Protein AF-A0A9P9KQV3-F1 (afdb_monomer_lite)

Sequence (177 aa):
MLQNPRLSSHSMTSQKSSSPGSDIYSSHPCVCFPPYNSTAELEPITEDYVQSDEADMGMTYDELSRFGRLRKESKLGPYGMFLRLLDEWGGEGKMSPRDVATKVKRFHGFHYINRHKQAVATPAVHVENYSPDDHRFDLRPLVYPSPWQSWSFQKIDKRVEALEKALEKKKAASASK

Radius of gyration: 30.82 Å; chains: 1; bounding box: 102×39×66 Å

Structure (mmCIF, N/CA/C/O backbone):
data_AF-A0A9P9KQV3-F1
#
_entry.id   AF-A0A9P9KQV3-F1
#
loop_
_atom_site.group_PDB
_atom_site.id
_atom_site.type_symbol
_atom_site.label_atom_id
_atom_site.label_alt_id
_atom_site.label_comp_id
_atom_site.label_asym_id
_atom_site.label_entity_id
_atom_site.label_seq_id
_atom_site.pdbx_PDB_ins_code
_atom_site.Cartn_x
_atom_site.Cartn_y
_atom_site.Cartn_z
_atom_site.occupancy
_atom_site.B_iso_or_equiv
_atom_site.auth_seq_id
_atom_site.auth_comp_id
_atom_site.auth_asym_id
_atom_site.auth_atom_id
_atom_site.pdbx_PDB_model_num
ATOM 1 N N . MET A 1 1 ? 86.270 -17.555 47.795 1.00 35.84 1 MET A N 1
ATOM 2 C CA . MET A 1 1 ? 87.012 -17.103 46.596 1.00 35.84 1 MET A CA 1
ATOM 3 C C . MET A 1 1 ? 86.033 -17.072 45.436 1.00 35.84 1 MET A C 1
ATOM 5 O O . MET A 1 1 ? 85.275 -18.018 45.348 1.00 35.84 1 MET A O 1
ATOM 9 N N . LEU A 1 2 ? 85.941 -16.124 44.519 1.00 36.53 2 LEU A N 1
ATOM 10 C CA . LEU A 1 2 ? 86.478 -14.784 44.289 1.00 36.53 2 LEU A CA 1
ATOM 11 C C . LEU A 1 2 ? 85.693 -14.308 43.039 1.00 36.53 2 LEU A C 1
ATOM 13 O O . LEU A 1 2 ? 85.539 -15.090 42.111 1.00 36.53 2 LEU A O 1
ATOM 17 N N . GLN A 1 3 ? 85.230 -13.054 43.050 1.00 36.06 3 GLN A N 1
ATOM 18 C CA . GLN A 1 3 ? 85.032 -12.154 41.893 1.00 36.06 3 GLN A CA 1
ATOM 19 C C . GLN A 1 3 ? 84.052 -12.514 40.746 1.00 36.06 3 GLN A C 1
ATOM 21 O O . GLN A 1 3 ? 84.271 -13.423 39.958 1.00 36.06 3 GLN A O 1
ATOM 26 N N . ASN A 1 4 ? 83.065 -11.629 40.543 1.00 42.97 4 ASN A N 1
ATOM 27 C CA . ASN A 1 4 ? 82.553 -11.282 39.205 1.00 42.97 4 ASN A CA 1
ATOM 28 C C . ASN A 1 4 ? 83.554 -10.347 38.497 1.00 42.97 4 ASN A C 1
ATOM 30 O O . ASN A 1 4 ? 84.170 -9.520 39.180 1.00 42.97 4 ASN A O 1
ATOM 34 N N . PRO A 1 5 ? 83.654 -10.377 37.151 1.00 50.47 5 PRO A N 1
ATOM 35 C CA . PRO A 1 5 ? 83.308 -9.163 36.394 1.00 50.47 5 PRO A CA 1
ATOM 36 C C . PRO A 1 5 ? 82.692 -9.376 34.984 1.00 50.47 5 PRO A C 1
ATOM 38 O O . PRO A 1 5 ? 82.671 -10.463 34.421 1.00 50.47 5 PRO A O 1
ATOM 41 N N . ARG A 1 6 ? 82.172 -8.255 34.461 1.00 41.81 6 ARG A N 1
ATOM 42 C CA . ARG A 1 6 ? 81.445 -7.978 33.200 1.00 41.81 6 ARG A CA 1
ATOM 43 C C . ARG A 1 6 ? 82.179 -8.347 31.897 1.00 41.81 6 ARG A C 1
ATOM 45 O O . ARG A 1 6 ? 83.401 -8.285 31.877 1.00 41.81 6 ARG A O 1
ATOM 52 N N . LEU A 1 7 ? 81.410 -8.494 30.799 1.00 37.25 7 LEU A N 1
ATOM 53 C CA . LEU A 1 7 ? 81.476 -7.758 29.498 1.00 37.25 7 LEU A CA 1
ATOM 54 C C . LEU A 1 7 ? 80.604 -8.506 28.453 1.00 37.25 7 LEU A C 1
ATOM 56 O O . LEU A 1 7 ? 80.758 -9.701 28.271 1.00 37.25 7 LEU A O 1
ATOM 60 N N . SER A 1 8 ? 79.513 -7.917 27.947 1.00 34.97 8 SER A N 1
ATOM 61 C CA . SER A 1 8 ? 79.412 -7.074 26.736 1.00 34.97 8 SER A CA 1
ATOM 62 C C . SER A 1 8 ? 79.189 -7.854 25.429 1.00 34.97 8 SER A C 1
ATOM 64 O O . SER A 1 8 ? 80.035 -8.637 25.013 1.00 34.97 8 SER A O 1
ATOM 66 N N . SER A 1 9 ? 78.100 -7.477 24.744 1.00 33.84 9 SER A N 1
ATOM 67 C CA . SER A 1 9 ? 77.990 -7.260 23.291 1.00 33.84 9 SER A CA 1
ATOM 68 C C . SER A 1 9 ? 77.011 -8.141 22.491 1.00 33.84 9 SER A C 1
ATOM 70 O O . SER A 1 9 ? 77.067 -9.363 22.483 1.00 33.84 9 SER A O 1
ATOM 72 N N . HIS A 1 10 ? 76.161 -7.403 21.764 1.00 35.81 10 HIS A N 1
ATOM 73 C CA . HIS A 1 10 ? 75.481 -7.712 20.501 1.00 35.81 10 HIS A CA 1
ATOM 74 C C . HIS A 1 10 ? 74.014 -8.155 20.556 1.00 35.81 10 HIS A C 1
ATOM 76 O O . HIS A 1 10 ? 73.645 -9.322 20.609 1.00 35.81 10 HIS A O 1
ATOM 82 N N . SER A 1 11 ? 73.169 -7.128 20.424 1.00 39.66 11 SER A N 1
ATOM 83 C CA . SER A 1 11 ? 71.856 -7.192 19.800 1.00 39.66 11 SER A CA 1
ATOM 84 C C . SER A 1 11 ? 71.940 -7.863 18.427 1.00 39.66 11 SER A C 1
ATOM 86 O O . SER A 1 11 ? 72.634 -7.365 17.540 1.00 39.66 11 SER A O 1
ATOM 88 N N . MET A 1 12 ? 71.161 -8.919 18.219 1.00 31.42 12 MET A N 1
ATOM 89 C CA . MET A 1 12 ? 70.722 -9.307 16.883 1.00 31.42 12 MET A CA 1
ATOM 90 C C . MET A 1 12 ? 69.205 -9.196 16.840 1.00 31.42 12 MET A C 1
ATOM 92 O O . MET A 1 12 ? 68.460 -10.054 17.306 1.00 31.42 12 MET A O 1
ATOM 96 N N . THR A 1 13 ? 68.769 -8.061 16.309 1.00 35.69 13 THR A N 1
ATOM 97 C CA . THR A 1 13 ? 67.459 -7.870 15.706 1.00 35.69 13 THR A CA 1
ATOM 98 C C . THR A 1 13 ? 67.229 -8.986 14.689 1.00 35.69 13 THR A C 1
ATOM 100 O O . THR A 1 13 ? 67.925 -9.083 13.680 1.00 35.69 13 THR A O 1
ATOM 103 N N . SER A 1 14 ? 66.261 -9.860 14.967 1.00 33.50 14 SER A N 1
ATOM 104 C CA . SER A 1 14 ? 65.789 -10.847 14.000 1.00 33.50 14 SER A CA 1
ATOM 105 C C . SER A 1 14 ? 65.135 -10.097 12.841 1.00 33.50 14 SER A C 1
ATOM 107 O O . SER A 1 14 ? 64.049 -9.529 12.972 1.00 33.50 14 SER A O 1
ATOM 109 N N . GLN A 1 15 ? 65.851 -10.033 11.721 1.00 33.12 15 GLN A N 1
ATOM 110 C CA . GLN A 1 15 ? 65.332 -9.568 10.446 1.00 33.12 15 GLN A CA 1
ATOM 111 C C . GLN A 1 15 ? 64.190 -10.503 10.027 1.00 33.12 15 GLN A C 1
ATOM 113 O O . GLN A 1 15 ? 64.427 -11.650 9.651 1.00 33.12 15 GLN A O 1
ATOM 118 N N . LYS A 1 16 ? 62.941 -10.022 10.082 1.00 36.31 16 LYS A N 1
ATOM 119 C CA . LYS A 1 16 ? 61.849 -10.634 9.319 1.00 36.31 16 LYS A CA 1
ATOM 120 C C . LYS A 1 16 ? 62.160 -10.409 7.844 1.00 36.31 16 LYS A C 1
ATOM 122 O O . LYS A 1 16 ? 62.069 -9.287 7.353 1.00 36.31 16 LYS A O 1
ATOM 127 N N . SER A 1 17 ? 62.563 -11.476 7.169 1.00 32.16 17 SER A N 1
ATOM 128 C CA . SER A 1 17 ? 62.701 -11.533 5.723 1.00 32.16 17 SER A CA 1
ATOM 129 C C . SER A 1 17 ? 61.356 -11.205 5.074 1.00 32.16 17 SER A C 1
ATOM 131 O O . SER A 1 17 ? 60.371 -11.934 5.193 1.00 32.16 17 SER A O 1
ATOM 133 N N . SER A 1 18 ? 61.318 -10.072 4.384 1.00 41.03 18 SER A N 1
ATOM 134 C CA . SER A 1 18 ? 60.284 -9.731 3.419 1.00 41.03 18 SER A CA 1
ATOM 135 C C . SER A 1 18 ? 60.319 -10.750 2.281 1.00 41.03 18 SER A C 1
ATOM 137 O O . SER A 1 18 ? 61.259 -10.758 1.487 1.00 41.03 18 SER A O 1
ATOM 139 N N . SER A 1 19 ? 59.304 -11.606 2.206 1.00 36.22 19 SER A N 1
ATOM 140 C CA . SER A 1 19 ? 59.011 -12.378 0.997 1.00 36.22 19 SER A CA 1
ATOM 141 C C . SER A 1 19 ? 58.014 -11.569 0.158 1.00 36.22 19 SER A C 1
ATOM 143 O O . SER A 1 19 ? 56.924 -11.287 0.658 1.00 36.22 19 SER A O 1
ATOM 145 N N . PRO A 1 20 ? 58.357 -11.146 -1.072 1.00 47.78 20 PRO A N 1
ATOM 146 C CA . PRO A 1 20 ? 57.452 -10.412 -1.941 1.00 47.78 20 PRO A CA 1
ATOM 147 C C . PRO A 1 20 ? 56.617 -11.429 -2.719 1.00 47.78 20 PRO A C 1
ATOM 149 O O . PRO A 1 20 ? 57.121 -12.089 -3.625 1.00 47.78 20 PRO A O 1
ATOM 152 N N . GLY A 1 21 ? 55.351 -11.606 -2.358 1.00 44.47 21 GLY A N 1
ATOM 153 C CA . GLY A 1 21 ? 54.507 -12.528 -3.111 1.00 44.47 21 GLY A CA 1
ATOM 154 C C . GLY A 1 21 ? 53.189 -12.858 -2.444 1.00 44.47 21 GLY A C 1
ATOM 155 O O . GLY A 1 21 ? 53.068 -13.932 -1.871 1.00 44.47 21 GLY A O 1
ATOM 156 N N . SER A 1 22 ? 52.211 -11.957 -2.576 1.00 39.16 22 SER A N 1
ATOM 157 C CA . SER A 1 22 ? 50.778 -12.312 -2.644 1.00 39.16 22 SER A CA 1
ATOM 158 C C . SER A 1 22 ? 49.835 -11.123 -2.895 1.00 39.16 22 SER A C 1
ATOM 160 O O . SER A 1 22 ? 48.624 -11.321 -2.909 1.00 39.16 22 SER A O 1
ATOM 162 N N . ASP A 1 23 ? 50.322 -9.906 -3.148 1.00 39.25 23 ASP A N 1
ATOM 163 C CA . ASP A 1 23 ? 49.447 -8.740 -3.364 1.00 39.25 23 ASP A CA 1
ATOM 164 C C . ASP A 1 23 ? 49.000 -8.594 -4.828 1.00 39.25 23 ASP A C 1
ATOM 166 O O . ASP A 1 23 ? 49.234 -7.575 -5.470 1.00 39.25 23 ASP A O 1
ATOM 170 N N . ILE A 1 24 ? 48.362 -9.629 -5.383 1.00 43.34 24 ILE A N 1
ATOM 171 C CA . ILE A 1 24 ? 47.702 -9.550 -6.706 1.00 43.34 24 ILE A CA 1
ATOM 172 C C . ILE A 1 24 ? 46.182 -9.810 -6.606 1.00 43.34 24 ILE A C 1
ATOM 174 O O . ILE A 1 24 ? 45.446 -9.501 -7.536 1.00 43.34 24 ILE A O 1
ATOM 178 N N . TYR A 1 25 ? 45.666 -10.258 -5.452 1.00 44.22 25 TYR A N 1
ATOM 179 C CA . TYR A 1 25 ? 44.230 -10.540 -5.244 1.00 44.22 25 TYR A CA 1
ATOM 180 C C . TYR A 1 25 ? 43.554 -9.693 -4.144 1.00 44.22 25 TYR A C 1
ATOM 182 O O . TYR A 1 25 ? 42.528 -10.089 -3.594 1.00 44.22 25 TYR A O 1
ATOM 190 N N . SER A 1 26 ? 44.094 -8.514 -3.813 1.00 47.97 26 SER A N 1
ATOM 191 C CA . SER A 1 26 ? 43.480 -7.595 -2.828 1.00 47.97 26 SER A CA 1
ATOM 192 C C . SER A 1 26 ? 42.622 -6.484 -3.459 1.00 47.97 26 SER A C 1
ATOM 194 O O . SER A 1 26 ? 41.943 -5.734 -2.764 1.00 47.97 26 SER A O 1
ATOM 196 N N . SER A 1 27 ? 42.556 -6.386 -4.787 1.00 49.22 27 SER A N 1
ATOM 197 C CA . SER A 1 27 ? 41.648 -5.461 -5.473 1.00 49.22 27 SER A CA 1
ATOM 198 C C . SER A 1 27 ? 40.254 -6.076 -5.621 1.00 49.22 27 SER A C 1
ATOM 200 O O . SER A 1 27 ? 39.781 -6.317 -6.727 1.00 49.22 27 SER A O 1
ATOM 202 N N . HIS A 1 28 ? 39.573 -6.340 -4.504 1.00 50.38 28 HIS A N 1
ATOM 203 C CA . HIS A 1 28 ? 38.121 -6.501 -4.548 1.00 50.38 28 HIS A CA 1
ATOM 204 C C . HIS A 1 28 ? 37.523 -5.092 -4.688 1.00 50.38 28 HIS A C 1
ATOM 206 O O . HIS A 1 28 ? 37.530 -4.341 -3.713 1.00 50.38 28 HIS A O 1
ATOM 212 N N . PRO A 1 29 ? 36.994 -4.694 -5.862 1.00 54.47 29 PRO A N 1
ATOM 213 C CA . PRO A 1 29 ? 36.450 -3.345 -6.071 1.00 54.47 29 PRO A CA 1
ATOM 214 C C . PRO A 1 29 ? 35.254 -3.027 -5.155 1.00 54.47 29 PRO A C 1
ATOM 216 O O . PRO A 1 29 ? 34.836 -1.880 -5.049 1.00 54.47 29 PRO A O 1
ATOM 219 N N . CYS A 1 30 ? 34.722 -4.036 -4.459 1.00 52.31 30 CYS A N 1
ATOM 220 C CA . CYS A 1 30 ? 33.602 -3.925 -3.530 1.00 52.31 30 CYS A CA 1
ATOM 221 C C . CYS A 1 30 ? 33.929 -3.120 -2.253 1.00 52.31 30 CYS A C 1
ATOM 223 O O . CYS A 1 30 ? 33.019 -2.647 -1.584 1.00 52.31 30 CYS A O 1
ATOM 225 N N . VAL A 1 31 ? 35.211 -2.918 -1.913 1.00 53.84 31 VAL A N 1
ATOM 226 C CA . VAL A 1 31 ? 35.616 -2.171 -0.699 1.00 53.84 31 VAL A CA 1
ATOM 227 C C . VAL A 1 31 ? 35.642 -0.646 -0.926 1.00 53.84 31 VAL A C 1
ATOM 229 O O . VAL A 1 31 ? 35.808 0.122 0.016 1.00 53.84 31 VAL A O 1
ATOM 232 N N . CYS A 1 32 ? 35.454 -0.180 -2.166 1.00 43.72 32 CYS A N 1
ATOM 233 C CA . CYS A 1 32 ? 35.470 1.245 -2.512 1.00 43.72 32 CYS A CA 1
ATOM 234 C C . CYS A 1 32 ? 34.109 1.945 -2.401 1.00 43.72 32 CYS A C 1
ATOM 236 O O . CYS A 1 32 ? 34.037 3.126 -2.732 1.00 43.72 32 CYS A O 1
ATOM 238 N N . PHE A 1 33 ? 33.045 1.268 -1.955 1.00 51.50 33 PHE A N 1
ATOM 239 C CA . PHE A 1 33 ? 31.777 1.940 -1.676 1.00 51.50 33 PHE A CA 1
ATOM 240 C C . PHE A 1 33 ? 31.743 2.356 -0.194 1.00 51.50 33 PHE A C 1
ATOM 242 O O . PHE A 1 33 ? 31.525 1.499 0.668 1.00 51.50 33 PHE A O 1
ATOM 249 N N . PRO A 1 34 ? 32.019 3.633 0.145 1.00 58.44 34 PRO A N 1
ATOM 250 C CA . PRO A 1 34 ? 31.786 4.129 1.499 1.00 58.44 34 PRO A CA 1
ATOM 251 C C . PRO A 1 34 ? 30.295 3.988 1.857 1.00 58.44 34 PRO A C 1
ATOM 253 O O . PRO A 1 34 ? 29.475 3.794 0.957 1.00 58.44 34 PRO A O 1
ATOM 256 N N . PRO A 1 35 ? 29.903 4.105 3.141 1.00 59.28 35 PRO A N 1
ATOM 257 C CA . PRO A 1 35 ? 28.498 4.158 3.543 1.00 59.28 35 PRO A CA 1
ATOM 258 C C . PRO A 1 35 ? 27.880 5.494 3.096 1.00 59.28 35 PRO A C 1
ATOM 260 O O . PRO A 1 35 ? 27.570 6.358 3.910 1.00 59.28 35 PRO A O 1
ATOM 263 N N . TYR A 1 36 ? 27.784 5.704 1.786 1.00 62.66 36 TYR A N 1
ATOM 264 C CA . TYR A 1 36 ? 27.066 6.817 1.203 1.00 62.66 36 TYR A CA 1
ATOM 265 C C . TYR A 1 36 ? 25.574 6.491 1.247 1.00 62.66 36 TYR A C 1
ATOM 267 O O . TYR A 1 36 ? 25.155 5.358 1.000 1.00 62.66 36 TYR A O 1
ATOM 275 N N . ASN A 1 37 ? 24.785 7.484 1.623 1.00 65.06 37 ASN A N 1
ATOM 276 C CA . ASN A 1 37 ? 23.334 7.425 1.654 1.00 65.06 37 ASN A CA 1
ATOM 277 C C . ASN A 1 37 ? 22.765 7.210 0.243 1.00 65.06 37 ASN A C 1
ATOM 279 O O . ASN A 1 37 ? 23.283 7.743 -0.736 1.00 65.06 37 ASN A O 1
ATOM 283 N N . SER A 1 38 ? 21.693 6.427 0.133 1.00 71.94 38 SER A N 1
ATOM 284 C CA . SER A 1 38 ? 20.998 6.172 -1.130 1.00 71.94 38 SER A CA 1
ATOM 285 C C . SER A 1 38 ? 20.318 7.449 -1.643 1.00 71.94 38 SER A C 1
ATOM 287 O O . SER A 1 38 ? 19.196 7.774 -1.256 1.00 71.94 38 SER A O 1
ATOM 289 N N . THR A 1 39 ? 21.025 8.186 -2.505 1.00 74.12 39 THR A N 1
ATOM 290 C CA . THR A 1 39 ? 20.581 9.470 -3.070 1.00 74.12 39 THR A CA 1
ATOM 291 C C . THR A 1 39 ? 20.516 9.383 -4.591 1.00 74.12 39 THR A C 1
ATOM 293 O O . THR A 1 39 ? 21.405 8.819 -5.232 1.00 74.12 39 THR A O 1
ATOM 296 N N . ALA A 1 40 ? 19.458 9.934 -5.186 1.00 76.50 40 ALA A N 1
ATOM 297 C CA . ALA A 1 40 ? 19.386 10.144 -6.628 1.00 76.50 40 ALA A CA 1
ATOM 298 C C . ALA A 1 40 ? 19.846 11.574 -6.942 1.00 76.50 40 ALA A C 1
ATOM 300 O O . ALA A 1 40 ? 19.169 12.524 -6.581 1.00 76.50 40 ALA A O 1
ATOM 301 N N . GLU A 1 41 ? 20.982 11.737 -7.619 1.00 79.81 41 GLU A N 1
ATOM 302 C CA . GLU A 1 41 ? 21.585 13.054 -7.901 1.00 79.81 41 GLU A CA 1
ATOM 303 C C . GLU A 1 41 ? 20.925 13.760 -9.103 1.00 79.81 41 GLU A C 1
ATOM 305 O O . GLU A 1 41 ? 21.582 14.101 -10.088 1.00 79.81 41 GLU A O 1
ATOM 310 N N . LEU A 1 42 ? 19.595 13.894 -9.079 1.00 83.56 42 LEU A N 1
ATOM 311 C CA . LEU A 1 42 ? 18.818 14.483 -10.178 1.00 83.56 42 LEU A CA 1
ATOM 312 C C . LEU A 1 42 ? 18.576 15.986 -9.994 1.00 83.56 42 LEU A C 1
ATOM 314 O O . LEU A 1 42 ? 18.439 16.711 -10.981 1.00 83.56 42 LEU A O 1
ATOM 318 N N . GLU A 1 43 ? 18.531 16.447 -8.747 1.00 79.75 43 GLU A N 1
ATOM 319 C CA . GLU A 1 43 ? 18.340 17.845 -8.360 1.00 79.75 43 GLU A CA 1
ATOM 320 C C . GLU A 1 43 ? 19.639 18.420 -7.769 1.00 79.75 43 GLU A C 1
ATOM 322 O O . GLU A 1 43 ? 20.471 17.667 -7.259 1.00 79.75 43 GLU A O 1
ATOM 327 N N . PRO A 1 44 ? 19.871 19.745 -7.851 1.00 79.62 44 PRO A N 1
ATOM 328 C CA . PRO A 1 44 ? 21.082 20.340 -7.298 1.00 79.62 44 PRO A CA 1
ATOM 329 C C . PRO A 1 44 ? 21.144 20.129 -5.780 1.00 79.62 44 PRO A C 1
ATOM 331 O O . PRO A 1 44 ? 20.269 20.590 -5.048 1.00 79.62 44 PRO A O 1
ATOM 334 N N . ILE A 1 45 ? 22.206 19.468 -5.320 1.00 73.38 45 ILE A N 1
ATOM 335 C CA . ILE A 1 45 ? 22.470 19.232 -3.899 1.00 73.38 45 ILE A CA 1
ATOM 336 C C . ILE A 1 45 ? 22.746 20.578 -3.221 1.00 73.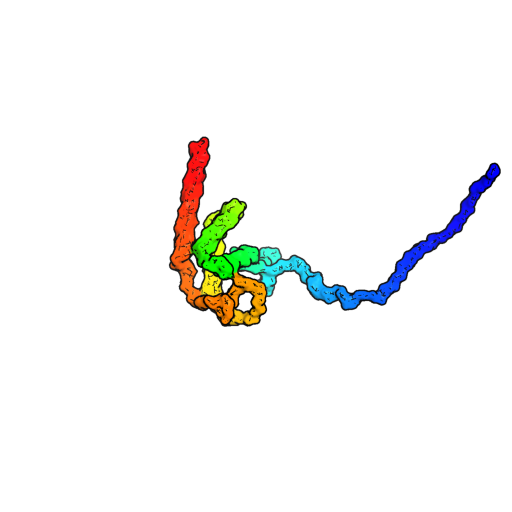38 45 ILE A C 1
ATOM 338 O O . ILE A 1 45 ? 23.663 21.307 -3.615 1.00 73.38 45 ILE A O 1
ATOM 342 N N . THR A 1 46 ? 21.970 20.905 -2.194 1.00 76.69 46 THR A N 1
ATOM 343 C CA . THR A 1 46 ? 22.250 22.018 -1.276 1.00 76.69 46 THR A CA 1
ATOM 344 C C . THR A 1 46 ? 22.637 21.462 0.093 1.00 76.69 46 THR A C 1
ATOM 346 O O . THR A 1 46 ? 22.416 20.287 0.372 1.00 76.69 46 THR A O 1
ATOM 349 N N . GLU A 1 47 ? 23.228 22.286 0.964 1.00 71.88 47 GLU A N 1
ATOM 350 C CA . GLU A 1 47 ? 23.643 21.854 2.314 1.00 71.88 47 GLU A CA 1
ATOM 351 C C . GLU A 1 47 ? 22.472 21.290 3.145 1.00 71.88 47 GLU A C 1
ATOM 353 O O . GLU A 1 47 ? 22.676 20.410 3.979 1.00 71.88 47 GLU A O 1
ATOM 358 N N . ASP A 1 48 ? 21.247 21.745 2.861 1.00 73.25 48 ASP A N 1
ATOM 359 C CA . ASP A 1 48 ? 20.031 21.390 3.599 1.00 73.25 48 ASP A CA 1
ATOM 360 C C . ASP A 1 48 ? 19.161 20.323 2.909 1.00 73.25 48 ASP A C 1
ATOM 362 O O . ASP A 1 48 ? 18.234 19.796 3.530 1.00 73.25 48 ASP A O 1
ATOM 366 N N . TYR A 1 49 ? 19.406 20.010 1.630 1.00 71.19 49 TYR A N 1
ATOM 367 C CA . TYR A 1 49 ? 18.548 19.113 0.853 1.00 71.19 49 TYR A CA 1
ATOM 368 C C . TYR A 1 49 ? 19.337 17.965 0.238 1.00 71.19 49 TYR A C 1
ATOM 370 O O . TYR A 1 49 ? 20.158 18.131 -0.663 1.00 71.19 49 TYR A O 1
ATOM 378 N N . VAL A 1 50 ? 19.012 16.774 0.723 1.00 74.62 50 VAL A N 1
ATOM 379 C CA . VAL A 1 50 ? 19.540 15.502 0.252 1.00 74.62 50 VAL A CA 1
ATOM 380 C C . VAL A 1 50 ? 18.357 14.670 -0.229 1.00 74.62 50 VAL A C 1
ATOM 382 O O . VAL A 1 50 ? 17.444 14.369 0.546 1.00 74.62 50 VAL A O 1
ATOM 385 N N . GLN A 1 51 ? 18.366 14.301 -1.510 1.00 73.31 51 GLN A N 1
ATOM 386 C CA . GLN A 1 51 ? 17.293 13.540 -2.148 1.00 73.31 51 GLN A CA 1
ATOM 387 C C . GLN A 1 51 ? 17.332 12.064 -1.721 1.00 73.31 51 GLN A C 1
ATOM 389 O O . GLN A 1 51 ? 17.801 11.198 -2.458 1.00 73.31 51 GLN A O 1
ATOM 394 N N . SER A 1 52 ? 16.839 11.769 -0.517 1.00 81.56 52 SER A N 1
ATOM 395 C CA . SER A 1 52 ? 16.695 10.382 -0.058 1.00 81.56 52 SER A CA 1
ATOM 396 C C . SER A 1 52 ? 15.486 9.699 -0.701 1.00 81.56 52 SER A C 1
ATOM 398 O O . SER A 1 52 ? 14.372 10.229 -0.723 1.00 81.56 52 SER A O 1
ATOM 400 N N . ASP A 1 53 ? 15.713 8.494 -1.209 1.00 83.81 53 ASP A N 1
ATOM 401 C CA . ASP A 1 53 ? 14.706 7.648 -1.850 1.00 83.81 53 ASP A CA 1
ATOM 402 C C . ASP A 1 53 ? 13.542 7.267 -0.916 1.00 83.81 53 ASP A C 1
ATOM 404 O O . ASP A 1 53 ? 12.377 7.304 -1.318 1.00 83.81 53 ASP A O 1
ATOM 408 N N . GLU A 1 54 ? 13.824 6.951 0.349 1.00 85.25 54 GLU A N 1
ATOM 409 C CA . GLU A 1 54 ? 12.797 6.626 1.346 1.00 85.25 54 GLU A CA 1
ATOM 410 C C . GLU A 1 54 ? 11.877 7.814 1.664 1.00 85.25 54 GLU A C 1
ATOM 412 O O . GLU A 1 54 ? 10.674 7.625 1.888 1.00 85.25 54 GLU A O 1
ATOM 417 N N . ALA A 1 55 ? 12.410 9.043 1.660 1.00 83.75 55 ALA A N 1
ATOM 418 C CA . ALA A 1 55 ? 11.605 10.242 1.882 1.00 83.75 55 ALA A CA 1
ATOM 419 C C . ALA A 1 55 ? 10.646 10.499 0.713 1.00 83.75 55 ALA A C 1
ATOM 421 O O . ALA A 1 55 ? 9.478 10.812 0.954 1.00 83.75 55 ALA A O 1
ATOM 422 N N . ASP A 1 56 ? 11.105 10.300 -0.527 1.00 83.75 56 ASP A N 1
ATOM 423 C CA . ASP A 1 56 ? 10.270 10.433 -1.728 1.00 83.75 56 ASP A CA 1
ATOM 424 C C . ASP A 1 56 ? 9.173 9.353 -1.783 1.00 83.75 56 ASP A C 1
ATOM 426 O O . ASP A 1 56 ? 7.992 9.637 -2.003 1.00 83.75 56 ASP A O 1
ATOM 430 N N . MET A 1 57 ? 9.515 8.099 -1.463 1.00 83.88 57 MET A N 1
ATOM 431 C CA . MET A 1 57 ? 8.527 7.015 -1.362 1.00 83.88 57 MET A CA 1
ATOM 432 C C . MET A 1 57 ? 7.547 7.203 -0.190 1.00 83.88 57 MET A C 1
ATOM 434 O O . MET A 1 57 ? 6.416 6.697 -0.224 1.00 83.88 57 MET A O 1
ATOM 438 N N . GLY A 1 58 ? 7.960 7.918 0.860 1.00 86.50 58 GLY A N 1
ATOM 439 C CA . GLY A 1 58 ? 7.177 8.163 2.068 1.00 86.50 58 GLY A CA 1
ATOM 440 C C . GLY A 1 58 ? 6.977 6.919 2.942 1.00 86.50 58 GLY A C 1
ATOM 441 O O . GLY A 1 58 ? 5.973 6.844 3.662 1.00 86.50 58 GLY A O 1
ATOM 442 N N . MET A 1 59 ? 7.882 5.942 2.831 1.00 89.50 59 MET A N 1
ATOM 443 C CA . MET A 1 59 ? 7.938 4.694 3.600 1.00 89.50 59 MET A CA 1
ATOM 444 C C . MET A 1 59 ? 9.347 4.091 3.515 1.00 89.50 59 MET A C 1
ATOM 446 O O . MET A 1 59 ? 10.026 4.274 2.506 1.00 89.50 59 MET A O 1
ATOM 450 N N . THR A 1 60 ? 9.768 3.361 4.548 1.00 91.88 60 THR A N 1
ATOM 451 C CA . THR A 1 60 ? 11.099 2.730 4.575 1.00 91.88 60 THR A CA 1
ATOM 452 C C . THR A 1 60 ? 11.136 1.443 3.750 1.00 91.88 60 THR A C 1
ATOM 454 O O . THR A 1 60 ? 10.097 0.822 3.484 1.00 91.88 60 THR A O 1
ATOM 457 N N . TYR A 1 61 ? 12.335 0.993 3.377 1.00 90.75 61 TYR A N 1
ATOM 458 C CA . TYR A 1 61 ? 12.520 -0.263 2.643 1.00 90.75 61 TYR A CA 1
ATOM 459 C C . TYR A 1 61 ? 11.996 -1.493 3.403 1.00 90.75 61 TYR A C 1
ATOM 461 O O . TYR A 1 61 ? 11.390 -2.384 2.797 1.00 90.75 61 TYR A O 1
ATOM 469 N N . ASP A 1 62 ? 12.147 -1.520 4.730 1.00 91.38 62 ASP A N 1
ATOM 470 C CA . ASP A 1 62 ? 11.636 -2.601 5.583 1.00 91.38 62 ASP A CA 1
ATOM 471 C C . ASP A 1 62 ? 10.103 -2.672 5.559 1.00 91.38 62 ASP A C 1
ATOM 473 O O . ASP A 1 62 ? 9.508 -3.751 5.432 1.00 91.38 62 ASP A O 1
ATOM 477 N N . GLU A 1 63 ? 9.444 -1.512 5.619 1.00 92.50 63 GLU A N 1
ATOM 478 C CA . GLU A 1 63 ? 7.990 -1.410 5.504 1.00 92.50 63 GLU A CA 1
ATOM 479 C C . GLU A 1 63 ? 7.521 -1.854 4.116 1.00 92.50 63 GLU A C 1
ATOM 481 O O . GLU A 1 63 ? 6.570 -2.634 3.997 1.00 92.50 63 GLU A O 1
ATOM 486 N N . LEU A 1 64 ? 8.222 -1.425 3.063 1.00 92.88 64 LEU A N 1
ATOM 487 C CA . LEU A 1 64 ? 7.904 -1.782 1.683 1.00 92.88 64 LEU A CA 1
ATOM 488 C C . LEU A 1 64 ? 8.019 -3.289 1.432 1.00 92.88 64 LEU A C 1
ATOM 490 O O . LEU A 1 64 ? 7.129 -3.888 0.815 1.00 92.88 64 LEU A O 1
ATOM 494 N N . SER A 1 65 ? 9.071 -3.918 1.957 1.00 92.94 65 SER A N 1
ATOM 495 C CA . SER A 1 65 ? 9.253 -5.370 1.908 1.00 92.94 65 SER A CA 1
ATOM 496 C C . SER A 1 65 ? 8.099 -6.096 2.608 1.00 92.94 65 SER A C 1
ATOM 498 O O . SER A 1 65 ? 7.504 -7.026 2.045 1.00 92.94 65 SER A O 1
ATOM 500 N N . ARG A 1 66 ? 7.677 -5.612 3.788 1.00 94.75 66 ARG A N 1
ATOM 501 C CA . ARG A 1 66 ? 6.525 -6.174 4.509 1.00 94.75 66 ARG A CA 1
ATOM 502 C C . ARG A 1 66 ? 5.230 -6.055 3.704 1.00 94.75 66 ARG A C 1
ATOM 504 O O . ARG A 1 66 ? 4.502 -7.044 3.585 1.00 94.75 66 ARG A O 1
ATOM 511 N N . PHE A 1 67 ? 4.951 -4.895 3.106 1.00 95.56 67 PHE A N 1
ATOM 512 C CA . PHE A 1 67 ? 3.774 -4.706 2.249 1.00 95.56 67 PHE A CA 1
ATOM 513 C C . PHE A 1 67 ? 3.791 -5.636 1.028 1.00 95.56 67 PHE A C 1
ATOM 515 O O . PHE A 1 67 ? 2.758 -6.218 0.678 1.00 95.56 67 PHE A O 1
ATOM 522 N N . GLY A 1 68 ? 4.957 -5.818 0.398 1.00 94.38 68 GLY A N 1
ATOM 523 C CA . GLY A 1 68 ? 5.149 -6.724 -0.736 1.00 94.38 68 GLY A CA 1
ATOM 524 C C . GLY A 1 68 ? 4.765 -8.167 -0.406 1.00 94.38 68 GLY A C 1
ATOM 525 O O . GLY A 1 68 ? 3.947 -8.768 -1.115 1.00 94.38 68 GLY A O 1
ATOM 526 N N . ARG A 1 69 ? 5.270 -8.688 0.718 1.00 95.38 69 ARG A N 1
ATOM 527 C CA . ARG A 1 69 ? 4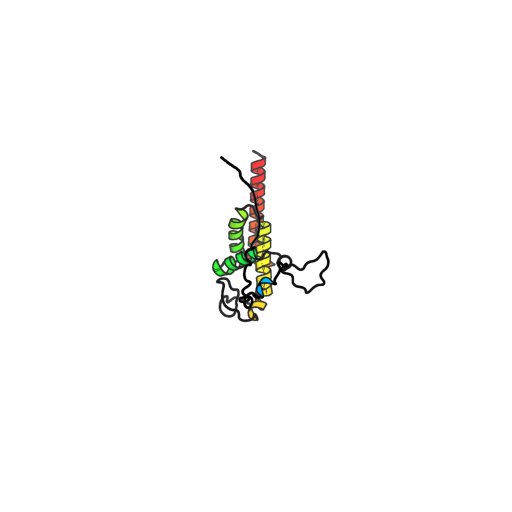.953 -10.042 1.205 1.00 95.38 69 ARG A CA 1
ATOM 528 C C . ARG A 1 69 ? 3.473 -10.199 1.544 1.00 95.38 69 ARG A C 1
ATOM 530 O O . ARG A 1 69 ? 2.827 -11.128 1.061 1.00 95.38 69 ARG A O 1
ATOM 537 N N . LEU A 1 70 ? 2.884 -9.254 2.281 1.00 96.31 70 LEU A N 1
ATOM 538 C CA . LEU A 1 70 ? 1.454 -9.300 2.624 1.00 96.31 70 LEU A CA 1
ATOM 539 C C . LEU A 1 70 ? 0.554 -9.287 1.374 1.00 96.31 70 LEU A C 1
ATOM 541 O O . LEU A 1 70 ? -0.459 -9.991 1.324 1.00 96.31 70 LEU A O 1
ATOM 545 N N . ARG A 1 71 ? 0.935 -8.529 0.338 1.00 94.88 71 ARG A N 1
ATOM 546 C CA . ARG A 1 71 ? 0.197 -8.456 -0.932 1.00 94.88 71 ARG A CA 1
ATOM 547 C C . ARG A 1 71 ? 0.276 -9.760 -1.726 1.00 94.88 71 ARG A C 1
ATOM 549 O O . ARG A 1 71 ? -0.739 -10.209 -2.261 1.00 94.88 71 ARG A O 1
ATOM 556 N N . LYS A 1 72 ? 1.477 -10.328 -1.884 1.00 93.06 72 LYS A N 1
ATOM 557 C CA . LYS A 1 72 ? 1.716 -11.452 -2.805 1.00 93.06 72 LYS A CA 1
ATOM 558 C C . LYS A 1 72 ? 1.631 -12.815 -2.124 1.00 93.06 72 LYS A C 1
ATOM 560 O O . LYS A 1 72 ? 0.908 -13.676 -2.619 1.00 93.06 72 LYS A O 1
ATOM 565 N N . GLU A 1 73 ? 2.304 -12.994 -0.995 1.00 93.94 73 GLU A N 1
ATOM 566 C CA . GLU A 1 73 ? 2.369 -14.271 -0.276 1.00 93.94 73 GLU A CA 1
ATOM 567 C C . GLU A 1 73 ? 1.093 -14.503 0.534 1.00 93.94 73 GLU A C 1
ATOM 569 O O . GLU A 1 73 ? 0.422 -15.519 0.366 1.00 93.94 73 GLU A O 1
ATOM 574 N N . SER A 1 74 ? 0.697 -13.526 1.360 1.00 94.38 74 SER A N 1
ATOM 575 C CA . SER A 1 74 ? -0.520 -13.625 2.184 1.00 94.38 74 SER A CA 1
ATOM 576 C C . SER A 1 74 ? -1.811 -13.308 1.418 1.00 94.38 74 SER A C 1
ATOM 578 O O . SER A 1 74 ? -2.903 -13.483 1.957 1.00 94.38 74 SER A O 1
ATOM 580 N N . LYS A 1 75 ? -1.699 -12.855 0.161 1.00 93.75 75 LYS A N 1
ATOM 581 C CA . LYS A 1 75 ? -2.818 -12.537 -0.747 1.00 93.75 75 LYS A CA 1
ATOM 582 C C . LYS A 1 75 ? -3.826 -11.542 -0.159 1.00 93.75 75 LYS A C 1
ATOM 584 O O . LYS A 1 75 ? -5.028 -11.636 -0.409 1.00 93.75 75 LYS A O 1
ATOM 589 N N . LEU A 1 76 ? -3.347 -10.583 0.630 1.00 95.50 76 LEU A N 1
ATOM 590 C CA . LEU A 1 76 ? -4.205 -9.609 1.292 1.00 95.50 76 LEU A CA 1
ATOM 591 C C . LEU A 1 76 ? -4.449 -8.392 0.396 1.00 95.50 76 LEU A C 1
ATOM 593 O O . LEU A 1 76 ? -3.525 -7.804 -0.163 1.00 95.50 76 LEU A O 1
ATOM 597 N N . GLY A 1 77 ? -5.718 -7.992 0.292 1.00 93.50 77 GLY A N 1
ATOM 598 C CA . GLY A 1 77 ? -6.100 -6.687 -0.251 1.00 93.50 77 GLY A CA 1
ATOM 599 C C . GLY A 1 77 ? -5.909 -5.556 0.772 1.00 93.50 77 GLY A C 1
ATOM 600 O O . GLY A 1 77 ? -5.557 -5.830 1.921 1.00 93.50 77 GLY A O 1
ATOM 601 N N . PRO A 1 78 ? -6.237 -4.299 0.419 1.00 95.12 78 PRO A N 1
ATOM 602 C CA . PRO A 1 78 ? -5.955 -3.137 1.269 1.00 95.12 78 PRO A CA 1
ATOM 603 C C . PRO A 1 78 ? -6.541 -3.256 2.681 1.00 95.12 78 PRO A C 1
ATOM 605 O O . PRO A 1 78 ? -5.867 -3.002 3.673 1.00 95.12 78 PRO A O 1
ATOM 608 N N . TYR A 1 79 ? -7.796 -3.704 2.789 1.00 95.31 79 TYR A N 1
ATOM 609 C CA . TYR A 1 79 ? -8.454 -3.859 4.086 1.00 95.31 79 TYR A CA 1
ATOM 610 C C . TYR A 1 79 ? -7.873 -5.018 4.911 1.00 95.31 79 TYR A C 1
ATOM 612 O O . TYR A 1 79 ? -7.691 -4.884 6.116 1.00 95.31 79 TYR A O 1
ATOM 620 N N . GLY A 1 80 ? -7.557 -6.150 4.272 1.00 96.00 80 GLY A N 1
ATOM 621 C CA . GLY A 1 80 ? -6.957 -7.299 4.959 1.00 96.00 80 GLY A CA 1
ATOM 622 C C . GLY A 1 80 ? -5.538 -7.002 5.445 1.00 96.00 80 GLY A C 1
ATOM 623 O O . GLY A 1 80 ? -5.180 -7.368 6.560 1.00 96.00 80 GLY A O 1
ATOM 624 N N . MET A 1 81 ? -4.765 -6.281 4.631 1.00 95.94 81 MET A N 1
ATOM 625 C CA . MET A 1 81 ? -3.430 -5.803 4.975 1.00 95.94 81 MET A CA 1
ATOM 626 C C . MET A 1 81 ? -3.483 -4.848 6.169 1.00 95.94 81 MET A C 1
ATOM 628 O O . MET A 1 81 ? -2.736 -5.034 7.122 1.00 95.94 81 MET A O 1
ATOM 632 N N . PHE A 1 82 ? -4.419 -3.893 6.165 1.00 95.94 82 PHE A N 1
ATOM 633 C CA . PHE A 1 82 ? -4.640 -2.992 7.296 1.00 95.94 82 PHE A CA 1
ATOM 634 C C . PHE A 1 82 ? -4.922 -3.745 8.601 1.00 95.94 82 PHE A C 1
ATOM 636 O O . PHE A 1 82 ? -4.297 -3.447 9.609 1.00 95.94 82 PHE A O 1
ATOM 643 N N . LEU A 1 83 ? -5.811 -4.744 8.591 1.00 95.06 83 LEU A N 1
ATOM 644 C CA . LEU A 1 83 ? -6.108 -5.523 9.798 1.00 95.06 83 LEU A CA 1
ATOM 645 C C . LEU A 1 83 ? -4.880 -6.272 10.330 1.00 95.06 83 LEU A C 1
ATOM 647 O O . LEU A 1 83 ? -4.634 -6.243 11.528 1.00 95.06 83 LEU A O 1
ATOM 651 N N . ARG A 1 84 ? -4.088 -6.896 9.452 1.00 95.12 84 ARG A N 1
ATOM 652 C CA . ARG A 1 84 ? -2.872 -7.607 9.879 1.00 95.12 84 ARG A CA 1
ATOM 653 C C . ARG A 1 84 ? -1.818 -6.674 10.452 1.00 95.12 84 ARG A C 1
ATOM 655 O O . ARG A 1 84 ? -1.231 -6.983 11.480 1.00 95.12 84 ARG A O 1
ATOM 662 N N . LEU A 1 85 ? -1.624 -5.518 9.829 1.00 94.12 85 LEU A N 1
ATOM 663 C CA . LEU A 1 85 ? -0.671 -4.524 10.314 1.00 94.12 85 LEU A CA 1
ATOM 664 C C . LEU A 1 85 ? -1.134 -3.838 11.596 1.00 94.12 85 LEU A C 1
ATOM 666 O O . LEU A 1 85 ? -0.298 -3.456 12.405 1.00 94.12 85 LEU A O 1
ATOM 670 N N . LEU A 1 86 ? -2.444 -3.696 11.809 1.00 93.44 86 LEU A N 1
ATOM 671 C CA . LEU A 1 86 ? -2.962 -3.234 13.094 1.00 93.44 86 LEU A CA 1
ATOM 672 C C . LEU A 1 86 ? -2.584 -4.185 14.227 1.00 93.44 86 LEU A C 1
ATOM 674 O O . LEU A 1 86 ? -2.220 -3.713 15.299 1.00 93.44 86 LEU A O 1
ATOM 678 N N . ASP A 1 87 ? -2.662 -5.495 14.000 1.00 91.44 87 ASP A N 1
ATOM 679 C CA . ASP A 1 87 ? -2.286 -6.479 15.014 1.00 91.44 87 ASP A CA 1
ATOM 680 C C . ASP A 1 87 ? -0.763 -6.470 15.241 1.00 91.44 87 ASP A C 1
ATOM 682 O O . ASP A 1 87 ? -0.307 -6.416 16.382 1.00 91.44 87 ASP A O 1
ATOM 686 N N . GLU A 1 88 ? 0.023 -6.450 14.159 1.00 90.50 88 GLU A N 1
ATOM 687 C CA . GLU A 1 88 ? 1.493 -6.471 14.207 1.00 90.50 88 GLU A CA 1
ATOM 688 C C . GLU A 1 88 ? 2.090 -5.191 14.812 1.00 90.50 88 GLU A C 1
ATOM 690 O O . GLU A 1 88 ? 2.885 -5.252 15.744 1.00 90.50 88 GLU A O 1
ATOM 695 N N . TRP A 1 89 ? 1.705 -4.015 14.310 1.00 89.50 89 TRP A N 1
ATOM 696 C CA . TRP A 1 89 ? 2.291 -2.735 14.731 1.00 89.50 89 TRP A CA 1
ATOM 697 C C . TRP A 1 89 ? 1.550 -2.091 15.903 1.00 89.50 89 TRP A C 1
ATOM 699 O O . TRP A 1 89 ? 2.136 -1.295 16.642 1.00 89.50 89 TRP A O 1
ATOM 709 N N . GLY A 1 90 ? 0.273 -2.432 16.097 1.00 77.19 90 GLY A N 1
ATOM 710 C CA . GLY A 1 90 ? -0.521 -1.956 17.227 1.00 77.19 90 GLY A CA 1
ATOM 711 C C . GLY A 1 90 ? -0.194 -2.678 18.533 1.00 77.19 90 GLY A C 1
ATOM 712 O O . GLY A 1 90 ? -0.232 -2.046 19.586 1.00 77.19 90 GLY A O 1
ATOM 713 N N . GLY A 1 91 ? 0.181 -3.964 18.483 1.00 68.62 91 GLY A N 1
ATOM 714 C CA . GLY A 1 91 ? 0.626 -4.711 19.666 1.00 68.62 91 GLY A CA 1
ATOM 715 C C . GLY A 1 91 ? 1.944 -4.189 20.246 1.00 68.62 91 GLY A C 1
ATOM 716 O O . GLY A 1 91 ? 2.120 -4.156 21.460 1.00 68.62 91 GLY A O 1
ATOM 717 N N . GLU A 1 92 ? 2.839 -3.711 19.384 1.00 61.28 92 GLU A N 1
ATOM 718 C CA . GLU A 1 92 ? 4.149 -3.176 19.769 1.00 61.28 92 GLU A CA 1
ATOM 719 C C . GLU A 1 92 ? 4.108 -1.682 20.149 1.00 61.28 92 GLU A C 1
ATOM 721 O O . GLU A 1 92 ? 5.141 -1.101 20.471 1.00 61.28 92 GLU A O 1
ATOM 726 N N . GLY A 1 93 ? 2.932 -1.037 20.099 1.00 68.56 93 GLY A N 1
ATOM 727 C CA . GLY A 1 93 ? 2.768 0.386 20.424 1.00 68.56 93 GLY A CA 1
ATOM 728 C C . GLY A 1 93 ? 3.505 1.342 19.478 1.00 68.56 93 GLY A C 1
ATOM 729 O O . GLY A 1 93 ? 3.690 2.508 19.816 1.00 68.56 93 GLY A O 1
ATOM 730 N N . LYS A 1 94 ? 3.933 0.862 18.304 1.00 76.44 94 LYS A N 1
ATOM 731 C CA . LYS A 1 94 ? 4.810 1.608 17.390 1.00 76.44 94 LYS A CA 1
ATOM 732 C C . LYS A 1 94 ? 4.079 2.690 16.596 1.00 76.44 94 LYS A C 1
ATOM 734 O O . LYS A 1 94 ? 4.682 3.713 16.291 1.00 76.44 94 LYS A O 1
ATOM 739 N N . MET A 1 95 ? 2.811 2.475 16.230 1.00 85.62 95 MET A N 1
ATOM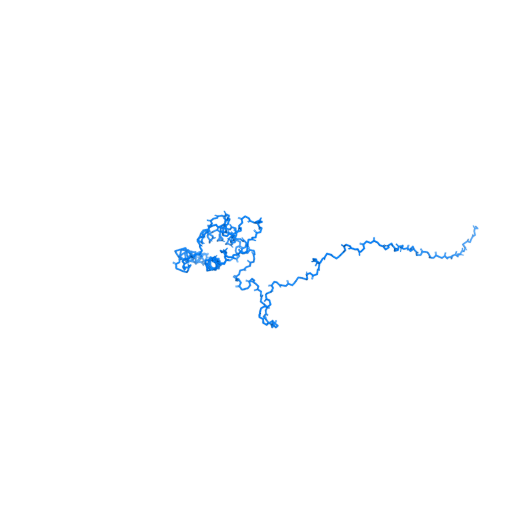 740 C CA . MET A 1 95 ? 2.054 3.400 15.371 1.00 85.62 95 MET A CA 1
ATOM 741 C C . MET A 1 95 ? 0.576 3.490 15.743 1.00 85.62 95 MET A C 1
ATOM 743 O O . MET A 1 95 ? -0.027 2.524 16.217 1.00 85.62 95 MET A O 1
ATOM 747 N N . SER A 1 96 ? -0.034 4.649 15.472 1.00 91.19 96 SER A N 1
ATOM 748 C CA . SER A 1 96 ? -1.477 4.814 15.632 1.00 91.19 96 SER A CA 1
ATOM 749 C C . SER A 1 96 ? -2.241 4.123 14.491 1.00 91.19 96 SER A C 1
ATOM 751 O O . SER A 1 96 ? -1.738 4.046 13.365 1.00 91.19 96 SER A O 1
ATOM 753 N N . PRO A 1 97 ? -3.492 3.670 14.713 1.00 92.75 97 PRO A N 1
ATOM 754 C CA . PRO A 1 97 ? -4.313 3.079 13.653 1.00 92.75 97 PRO A CA 1
ATOM 755 C C . PRO A 1 97 ? -4.458 3.967 12.407 1.00 92.75 97 PRO A C 1
ATOM 757 O O . PRO A 1 97 ? -4.597 3.463 11.292 1.00 92.75 97 PRO A O 1
ATOM 760 N N . ARG A 1 98 ? -4.405 5.291 12.589 1.00 94.00 98 ARG A N 1
ATOM 761 C CA . ARG A 1 98 ? -4.505 6.283 11.517 1.00 94.00 98 ARG A CA 1
ATOM 762 C C . ARG A 1 98 ? -3.237 6.353 10.668 1.00 94.00 98 ARG A C 1
ATOM 764 O O . ARG A 1 98 ? -3.328 6.469 9.443 1.00 94.00 98 ARG A O 1
ATOM 771 N N . ASP A 1 99 ? -2.074 6.208 11.292 1.00 93.62 99 ASP A N 1
ATOM 772 C CA . ASP A 1 99 ? -0.791 6.177 10.585 1.00 93.62 99 ASP A CA 1
ATOM 773 C C . ASP A 1 99 ? -0.689 4.914 9.732 1.00 93.62 99 ASP A C 1
ATOM 775 O O . ASP A 1 99 ? -0.381 4.989 8.540 1.00 93.62 99 ASP A O 1
ATOM 779 N N . VAL A 1 100 ? -1.071 3.761 10.297 1.00 94.12 100 VAL A N 1
ATOM 780 C CA . VAL A 1 100 ? -1.120 2.488 9.559 1.00 94.12 100 VAL A CA 1
ATOM 781 C C . VAL A 1 100 ? -2.056 2.597 8.354 1.00 94.12 100 VAL A C 1
ATOM 783 O O . VAL A 1 100 ? -1.686 2.222 7.240 1.00 94.12 100 VAL A O 1
ATOM 786 N N . ALA A 1 101 ? -3.252 3.162 8.542 1.00 95.38 101 ALA A N 1
ATOM 787 C CA . ALA A 1 101 ? -4.197 3.381 7.450 1.00 95.38 101 ALA A CA 1
ATOM 788 C C . ALA A 1 101 ? -3.614 4.276 6.347 1.00 95.38 101 ALA A C 1
ATOM 790 O O . ALA A 1 101 ? -3.770 3.972 5.162 1.00 95.38 101 ALA A O 1
ATOM 791 N N . THR A 1 102 ? -2.914 5.348 6.720 1.00 94.56 102 THR A N 1
ATOM 792 C CA . THR A 1 102 ? -2.284 6.274 5.770 1.00 94.56 102 THR A CA 1
ATOM 793 C C . THR A 1 102 ? -1.210 5.574 4.941 1.00 94.56 102 THR A C 1
ATOM 795 O O . THR A 1 102 ? -1.209 5.700 3.714 1.00 94.56 102 THR A O 1
ATOM 798 N N . LYS A 1 103 ? -0.351 4.769 5.578 1.00 94.44 103 LYS A N 1
ATOM 799 C CA . LYS A 1 103 ? 0.696 4.005 4.885 1.00 94.44 103 LYS A CA 1
ATOM 800 C C . LYS A 1 103 ? 0.120 2.961 3.931 1.00 94.44 103 LYS A C 1
ATOM 802 O O . LYS A 1 103 ? 0.492 2.933 2.760 1.00 94.44 103 LYS A O 1
ATOM 807 N N . VAL A 1 104 ? -0.858 2.170 4.380 1.00 95.06 104 VAL A N 1
ATOM 808 C CA . VAL A 1 104 ? -1.524 1.157 3.536 1.00 95.06 104 VAL A CA 1
ATOM 809 C C . VAL A 1 104 ? -2.194 1.802 2.320 1.00 95.06 104 VAL A C 1
ATOM 811 O O . VAL A 1 104 ? -2.091 1.292 1.201 1.00 95.06 104 VAL A O 1
ATOM 814 N N . LYS A 1 105 ? -2.861 2.946 2.518 1.00 95.00 105 LYS A N 1
ATOM 815 C CA . LYS A 1 105 ? -3.488 3.704 1.431 1.00 95.00 105 LYS A CA 1
ATOM 816 C C . LYS A 1 105 ? -2.466 4.255 0.444 1.00 95.00 105 LYS A C 1
ATOM 818 O O . LYS A 1 105 ? -2.693 4.143 -0.758 1.00 95.00 105 LYS A O 1
ATOM 823 N N . ARG A 1 106 ? -1.349 4.808 0.928 1.00 94.44 106 ARG A N 1
ATOM 824 C CA . ARG A 1 106 ? -0.245 5.278 0.077 1.00 94.44 106 ARG A CA 1
ATOM 825 C C . ARG A 1 106 ? 0.336 4.139 -0.756 1.00 94.44 106 ARG A C 1
ATOM 827 O O . ARG A 1 106 ? 0.387 4.267 -1.976 1.00 94.44 106 ARG A O 1
ATOM 834 N N . PHE A 1 107 ? 0.674 3.010 -0.130 1.00 95.12 107 PHE A N 1
ATOM 835 C CA . PHE A 1 107 ? 1.221 1.839 -0.819 1.00 95.12 107 PHE A CA 1
ATOM 836 C C . PHE A 1 107 ? 0.304 1.353 -1.948 1.00 95.12 107 PHE A C 1
ATOM 838 O O . PHE A 1 107 ? 0.726 1.260 -3.100 1.00 95.12 107 PHE A O 1
ATOM 845 N N . HIS A 1 108 ? -0.973 1.092 -1.653 1.00 94.44 108 HIS A N 1
ATOM 846 C CA . HIS A 1 108 ? -1.917 0.641 -2.678 1.00 94.44 108 HIS A CA 1
ATOM 847 C C . HIS A 1 108 ? -2.221 1.722 -3.720 1.00 94.44 108 HIS A C 1
ATOM 849 O O . HIS A 1 108 ? -2.384 1.394 -4.892 1.00 94.44 108 HIS A O 1
ATOM 855 N N . GLY A 1 109 ? -2.259 2.994 -3.317 1.00 93.75 109 GLY A N 1
ATOM 856 C CA . GLY A 1 109 ? -2.448 4.125 -4.220 1.00 93.75 109 GLY A CA 1
ATOM 857 C C . GLY A 1 109 ? -1.355 4.190 -5.282 1.00 93.75 109 GLY A C 1
ATOM 858 O O . GLY A 1 109 ? -1.647 4.109 -6.475 1.00 93.75 109 GLY A O 1
ATOM 859 N N . PHE A 1 110 ? -0.091 4.237 -4.857 1.00 93.44 110 PHE A N 1
ATOM 860 C CA . PHE A 1 110 ? 1.044 4.250 -5.779 1.00 93.44 110 PHE A CA 1
ATOM 861 C C . PHE A 1 110 ? 1.188 2.946 -6.557 1.00 93.44 110 PHE A C 1
ATOM 863 O O . PHE A 1 110 ? 1.540 2.989 -7.734 1.00 93.44 110 PHE A O 1
ATOM 870 N N . HIS A 1 111 ? 0.870 1.797 -5.954 1.00 93.25 111 HIS A N 1
ATOM 871 C CA . HIS A 1 111 ? 0.865 0.522 -6.667 1.00 93.25 111 HIS A CA 1
ATOM 872 C C . HIS A 1 111 ? -0.129 0.527 -7.835 1.00 93.25 111 HIS A C 1
ATOM 874 O O . HIS A 1 111 ? 0.214 0.075 -8.924 1.00 93.25 111 HIS A O 1
ATOM 880 N N . TYR A 1 112 ? -1.337 1.057 -7.630 1.00 93.50 112 TYR A N 1
ATOM 881 C CA . TYR A 1 112 ? -2.372 1.109 -8.665 1.00 93.50 112 TYR A CA 1
ATOM 882 C C . TYR A 1 112 ? -2.019 2.097 -9.775 1.00 93.50 112 TYR A C 1
ATOM 884 O O . TYR A 1 112 ? -2.141 1.753 -10.948 1.00 93.50 112 TYR A O 1
ATOM 892 N N . ILE A 1 113 ? -1.522 3.285 -9.418 1.00 93.50 113 ILE A N 1
ATOM 893 C CA . ILE A 1 113 ? -1.110 4.312 -10.387 1.00 93.50 113 ILE A CA 1
ATOM 894 C C . ILE A 1 113 ? 0.057 3.808 -11.237 1.00 93.50 113 ILE A C 1
ATOM 896 O O . ILE A 1 113 ? 0.028 3.917 -12.458 1.00 93.50 113 ILE A O 1
ATOM 900 N N . ASN A 1 114 ? 1.074 3.220 -10.604 1.00 93.69 114 ASN A N 1
ATOM 901 C CA . ASN A 1 114 ? 2.311 2.822 -11.270 1.00 93.69 114 ASN A CA 1
ATOM 902 C C . ASN A 1 114 ? 2.274 1.402 -11.855 1.00 93.69 114 ASN A C 1
ATOM 904 O O . ASN A 1 114 ? 3.294 0.955 -12.377 1.00 93.69 114 ASN A O 1
ATOM 908 N N . ARG A 1 115 ? 1.146 0.671 -11.802 1.00 93.50 115 ARG A N 1
ATOM 909 C CA . ARG A 1 115 ? 1.120 -0.732 -12.258 1.00 93.50 115 ARG A CA 1
ATOM 910 C C . ARG A 1 115 ? 1.512 -0.882 -13.725 1.00 93.50 115 ARG A C 1
ATOM 912 O O . ARG A 1 115 ? 2.223 -1.822 -14.059 1.00 93.50 115 ARG A O 1
ATOM 919 N N . HIS A 1 116 ? 1.125 0.065 -14.572 1.00 93.12 116 HIS A N 1
ATOM 920 C CA . HIS A 1 116 ? 1.499 0.089 -15.987 1.00 93.12 116 HIS A CA 1
ATOM 921 C C . HIS A 1 116 ? 3.023 0.045 -16.215 1.00 93.12 116 HIS A C 1
ATOM 923 O O . HIS A 1 116 ? 3.464 -0.522 -17.210 1.00 93.12 116 HIS A O 1
ATOM 929 N N . LYS A 1 117 ? 3.840 0.559 -15.280 1.00 94.00 117 LYS A N 1
ATOM 930 C CA . LYS A 1 117 ? 5.310 0.484 -15.366 1.00 94.00 117 LYS A CA 1
ATOM 931 C C . LYS A 1 117 ? 5.820 -0.956 -15.301 1.00 94.00 117 LYS A C 1
ATOM 933 O O . LYS A 1 117 ? 6.854 -1.255 -15.880 1.00 94.00 117 LYS A O 1
ATOM 938 N N . GLN A 1 118 ? 5.080 -1.855 -14.649 1.00 93.00 118 GLN A N 1
ATOM 939 C CA . GLN A 1 118 ? 5.441 -3.273 -14.565 1.00 93.00 118 GLN A CA 1
ATOM 940 C C . GLN A 1 118 ? 5.152 -4.039 -15.861 1.00 93.00 118 GLN A C 1
ATOM 942 O O . GLN A 1 118 ? 5.783 -5.059 -16.102 1.00 93.00 118 GLN A O 1
ATOM 947 N N . ALA A 1 119 ? 4.265 -3.536 -16.727 1.00 89.94 119 ALA A N 1
ATOM 948 C CA . ALA A 1 119 ? 4.007 -4.158 -18.028 1.00 89.94 119 ALA A CA 1
ATOM 949 C C . ALA A 1 119 ? 5.217 -4.062 -18.970 1.00 89.94 119 ALA A C 1
ATOM 951 O O . ALA A 1 119 ? 5.436 -4.940 -19.801 1.00 89.94 119 ALA A O 1
ATOM 952 N N . VAL A 1 120 ? 5.992 -2.983 -18.835 1.00 92.88 120 VAL A N 1
ATOM 953 C CA . VAL A 1 120 ? 7.143 -2.645 -19.688 1.00 92.88 120 VAL A CA 1
ATOM 954 C C . VAL A 1 120 ? 8.482 -2.782 -18.959 1.00 92.88 120 VAL A C 1
ATOM 956 O O . VAL A 1 120 ? 9.514 -2.380 -19.492 1.00 92.88 120 VAL A O 1
ATOM 959 N N . ALA A 1 121 ? 8.474 -3.318 -17.735 1.00 92.12 121 ALA A N 1
ATOM 960 C CA . ALA A 1 121 ? 9.689 -3.531 -16.963 1.00 92.12 121 ALA A CA 1
ATOM 961 C C . ALA A 1 121 ? 10.603 -4.550 -17.660 1.00 92.12 121 ALA A C 1
ATOM 963 O O . ALA A 1 121 ? 10.140 -5.483 -18.322 1.00 92.12 121 ALA A O 1
ATOM 964 N N . THR A 1 122 ? 11.916 -4.366 -17.515 1.00 93.62 122 THR A N 1
ATOM 965 C CA . THR A 1 122 ? 12.895 -5.303 -18.062 1.00 93.62 122 THR A CA 1
ATOM 966 C C . THR A 1 122 ? 12.766 -6.661 -17.367 1.00 93.62 122 THR A C 1
ATOM 968 O O . THR A 1 122 ? 12.578 -6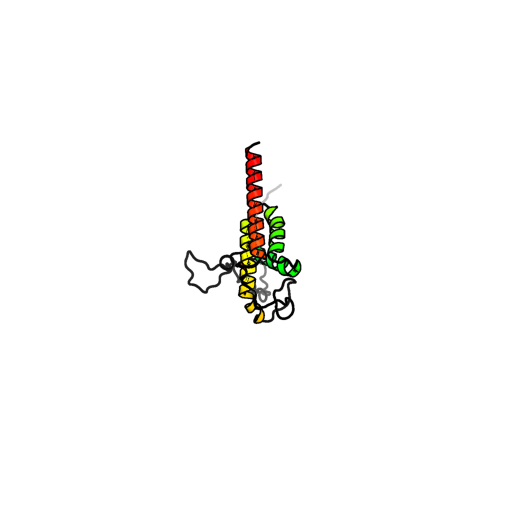.714 -16.148 1.00 93.62 122 THR A O 1
ATOM 971 N N . PRO A 1 123 ? 12.870 -7.777 -18.110 1.00 91.81 123 PRO A N 1
ATOM 972 C CA . PRO A 1 123 ? 12.814 -9.098 -17.505 1.00 91.81 123 PRO A CA 1
ATOM 973 C C . PRO A 1 123 ? 13.979 -9.259 -16.524 1.00 91.81 123 PRO A C 1
ATOM 975 O O . PRO A 1 123 ? 15.140 -9.055 -16.880 1.00 91.81 123 PRO A O 1
ATOM 978 N N . ALA A 1 124 ? 13.658 -9.631 -15.288 1.00 90.31 124 ALA A N 1
ATOM 979 C CA . ALA A 1 124 ? 14.620 -9.802 -14.207 1.0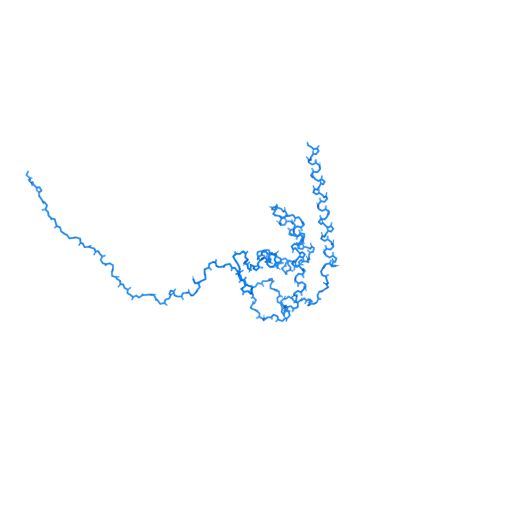0 90.31 124 ALA A CA 1
ATOM 980 C C . ALA A 1 124 ? 14.703 -11.267 -13.758 1.00 90.31 124 ALA A C 1
ATOM 982 O O . ALA A 1 124 ? 13.777 -12.059 -13.958 1.00 90.31 124 ALA A O 1
ATOM 983 N N . VAL A 1 125 ? 15.821 -11.628 -13.123 1.00 92.75 125 VAL A N 1
ATOM 984 C CA . VAL A 1 125 ? 15.983 -12.944 -12.494 1.00 92.75 125 VAL A CA 1
ATOM 985 C C . VAL A 1 125 ? 15.023 -13.055 -11.312 1.00 92.75 125 VAL A C 1
ATOM 987 O O . VAL A 1 125 ? 14.904 -12.144 -10.494 1.00 92.75 125 VAL A O 1
ATOM 990 N N . HIS A 1 126 ? 14.336 -14.188 -11.213 1.00 91.56 126 HIS A N 1
ATOM 991 C CA . HIS A 1 126 ? 13.450 -14.465 -10.093 1.00 91.56 126 HIS A CA 1
ATOM 992 C C . HIS A 1 126 ? 14.262 -14.928 -8.876 1.00 91.56 126 HIS A C 1
ATOM 994 O O . HIS A 1 126 ? 14.863 -15.999 -8.912 1.00 91.56 126 HIS A O 1
ATOM 1000 N N . VAL A 1 127 ? 14.276 -14.114 -7.817 1.00 92.25 127 VAL A N 1
ATOM 1001 C CA . VAL A 1 127 ? 14.974 -14.406 -6.547 1.00 92.25 127 VAL A CA 1
ATOM 1002 C C . VAL A 1 127 ? 13.998 -14.492 -5.371 1.00 92.25 127 VAL A C 1
ATOM 1004 O O . VAL A 1 127 ? 14.169 -15.327 -4.490 1.00 92.25 127 VAL A O 1
ATOM 1007 N N . GLU A 1 128 ? 12.954 -13.661 -5.374 1.00 89.19 128 GLU A N 1
ATOM 1008 C CA . GLU A 1 128 ? 12.014 -13.515 -4.259 1.00 89.19 128 GLU A CA 1
ATOM 1009 C C . GLU A 1 128 ? 10.595 -13.973 -4.623 1.00 89.19 128 GLU A C 1
ATOM 1011 O O . GLU A 1 128 ? 10.053 -13.626 -5.680 1.00 89.19 128 GLU A O 1
ATOM 1016 N N . ASN A 1 129 ? 9.940 -14.656 -3.679 1.00 91.56 129 ASN A N 1
ATOM 1017 C CA . ASN A 1 129 ? 8.579 -15.191 -3.835 1.00 91.56 129 ASN A CA 1
ATOM 1018 C C . ASN A 1 129 ? 7.483 -14.112 -3.867 1.00 91.56 129 ASN A C 1
ATOM 1020 O O . ASN A 1 129 ? 6.325 -14.409 -4.168 1.00 91.56 129 ASN A O 1
ATOM 1024 N N . TYR A 1 130 ? 7.818 -12.857 -3.573 1.00 92.69 130 TYR A N 1
ATOM 1025 C CA . TYR A 1 130 ? 6.890 -11.728 -3.643 1.00 92.69 130 TYR A CA 1
ATOM 1026 C C . TYR A 1 130 ? 7.160 -10.788 -4.830 1.00 92.69 130 TYR A C 1
ATOM 1028 O O . TYR A 1 130 ? 6.660 -9.658 -4.847 1.00 92.69 130 TYR A O 1
ATOM 1036 N N . SER A 1 131 ? 7.912 -11.254 -5.838 1.00 91.12 131 SER A N 1
ATOM 1037 C CA . SER A 1 131 ? 8.221 -10.474 -7.043 1.00 91.12 131 SER A CA 1
ATOM 1038 C C . SER A 1 131 ? 6.954 -9.886 -7.707 1.00 91.12 131 SER A C 1
ATOM 1040 O O . SER A 1 131 ? 5.929 -10.568 -7.799 1.00 91.12 131 SER A O 1
ATOM 1042 N N . PRO A 1 132 ? 6.977 -8.614 -8.157 1.00 92.06 132 PRO A N 1
ATOM 1043 C CA . PRO A 1 132 ? 5.837 -7.960 -8.800 1.00 92.06 132 PRO A CA 1
ATOM 1044 C C . PRO A 1 132 ? 5.758 -8.161 -10.327 1.00 92.06 132 PRO A C 1
ATOM 1046 O O . PRO A 1 132 ? 4.925 -7.496 -10.950 1.00 92.06 132 PRO A O 1
ATOM 1049 N N . ASP A 1 133 ? 6.600 -9.018 -10.916 1.00 91.44 133 ASP A N 1
ATOM 1050 C CA . ASP A 1 133 ? 6.691 -9.246 -12.369 1.00 91.44 133 ASP A CA 1
ATOM 1051 C C . ASP A 1 133 ? 5.340 -9.615 -13.004 1.00 91.44 133 ASP A C 1
ATOM 1053 O O . ASP A 1 133 ? 4.724 -10.612 -12.628 1.00 91.44 133 ASP A O 1
ATOM 1057 N N . ASP A 1 134 ? 4.886 -8.827 -13.980 1.00 90.44 134 ASP A N 1
ATOM 1058 C CA . ASP A 1 134 ? 3.589 -9.019 -14.639 1.00 90.44 134 ASP A CA 1
ATOM 1059 C C . ASP A 1 134 ? 3.639 -10.050 -15.776 1.00 90.44 134 ASP A C 1
ATOM 1061 O O . ASP A 1 134 ? 2.597 -10.554 -16.177 1.00 90.44 134 ASP A O 1
ATOM 1065 N N . HIS A 1 135 ? 4.819 -10.412 -16.295 1.00 88.75 135 HIS A N 1
ATOM 1066 C CA . HIS A 1 135 ? 4.903 -11.288 -17.472 1.00 88.75 135 HIS A CA 1
ATOM 1067 C C . HIS A 1 135 ? 4.674 -12.760 -17.141 1.00 88.75 135 HIS A C 1
ATOM 1069 O O . HIS A 1 135 ? 4.138 -13.499 -17.969 1.00 88.75 135 HIS A O 1
ATOM 1075 N N . ARG A 1 136 ? 5.106 -13.216 -15.959 1.00 87.31 136 ARG A N 1
ATOM 1076 C CA . ARG A 1 136 ? 5.020 -14.640 -15.587 1.00 87.31 136 ARG A CA 1
ATOM 1077 C C . ARG A 1 136 ? 4.466 -14.874 -14.194 1.00 87.31 136 ARG A C 1
ATOM 1079 O O . ARG A 1 136 ? 3.719 -15.828 -13.993 1.00 87.31 136 ARG A O 1
ATOM 1086 N N . PHE A 1 137 ? 4.857 -14.052 -13.224 1.00 90.81 137 PHE A N 1
ATOM 1087 C CA . PHE A 1 137 ? 4.693 -14.415 -11.816 1.00 90.81 137 PHE A CA 1
ATOM 1088 C C . PHE A 1 137 ? 3.481 -13.766 -11.128 1.00 90.81 137 PHE A C 1
ATOM 1090 O O . PHE A 1 137 ? 2.824 -14.387 -10.287 1.00 90.81 137 PHE A O 1
ATOM 1097 N N . ASP A 1 138 ? 3.149 -12.521 -11.458 1.00 91.81 138 ASP A N 1
ATOM 1098 C CA . ASP A 1 138 ? 2.134 -11.708 -10.783 1.00 91.81 138 ASP A CA 1
ATOM 1099 C C . ASP A 1 138 ? 1.129 -11.098 -11.762 1.00 91.81 138 ASP A C 1
ATOM 1101 O O . ASP A 1 138 ? 0.939 -9.889 -11.778 1.00 91.81 138 ASP A O 1
ATOM 1105 N N . LEU A 1 139 ? 0.449 -11.952 -12.535 1.00 91.56 139 LEU A N 1
ATOM 1106 C CA . LEU A 1 139 ? -0.583 -11.552 -13.498 1.00 91.56 139 LEU A CA 1
ATOM 1107 C C . LEU A 1 139 ? -1.714 -10.771 -12.810 1.00 91.56 139 LEU A C 1
ATOM 1109 O O . LEU A 1 139 ? -2.501 -11.337 -12.039 1.00 91.56 139 LEU A O 1
ATOM 1113 N N . ARG A 1 140 ? -1.808 -9.466 -13.086 1.00 91.06 140 ARG A N 1
ATOM 1114 C CA . ARG A 1 140 ? -2.841 -8.580 -12.533 1.00 91.06 140 ARG A CA 1
ATOM 1115 C C . ARG A 1 140 ? -3.300 -7.539 -13.559 1.00 91.06 140 ARG A C 1
ATOM 1117 O O . ARG A 1 140 ? -2.590 -7.274 -14.520 1.00 91.06 140 ARG A O 1
ATOM 1124 N N . PRO A 1 141 ? -4.474 -6.910 -13.363 1.00 93.00 141 PRO A N 1
ATOM 1125 C CA . PRO A 1 141 ? -4.909 -5.822 -14.230 1.00 93.00 141 PRO A CA 1
ATOM 1126 C C . PRO A 1 141 ? -3.887 -4.682 -14.268 1.00 93.00 141 PRO A C 1
ATOM 1128 O O . PRO A 1 141 ? -3.369 -4.276 -13.228 1.00 93.00 141 PRO A O 1
ATOM 1131 N N . LEU A 1 142 ? -3.636 -4.140 -15.461 1.00 90.06 142 LEU A N 1
ATOM 1132 C CA . LEU A 1 142 ? -2.736 -2.998 -15.646 1.00 90.06 142 LEU A CA 1
ATOM 1133 C C . LEU A 1 142 ? -3.385 -1.669 -15.259 1.00 90.06 142 LEU A C 1
ATOM 1135 O O . LEU A 1 142 ? -2.719 -0.785 -14.724 1.00 90.06 142 LEU A O 1
ATOM 1139 N N . VAL A 1 143 ? -4.686 -1.536 -15.526 1.00 91.56 143 VAL A N 1
ATOM 1140 C CA . VAL A 1 143 ? -5.459 -0.320 -15.266 1.00 91.56 143 VAL A CA 1
ATOM 1141 C C . VAL A 1 143 ? -6.381 -0.573 -14.082 1.00 91.56 143 VAL A C 1
ATOM 1143 O O . VAL A 1 143 ? -7.341 -1.338 -14.173 1.00 91.56 143 VAL A O 1
ATOM 1146 N N . TYR A 1 144 ? -6.076 0.074 -12.962 1.00 91.62 144 TYR A N 1
ATOM 1147 C CA . TYR A 1 144 ? -6.913 0.053 -11.770 1.00 91.62 144 TYR A CA 1
ATOM 1148 C C . TYR A 1 144 ? -7.861 1.257 -11.745 1.00 91.62 144 TYR A C 1
ATOM 1150 O O . TYR A 1 144 ? -7.489 2.342 -12.199 1.00 91.62 144 TYR A O 1
ATOM 1158 N N . PRO A 1 145 ? -9.072 1.110 -11.178 1.00 90.38 145 PRO A N 1
ATOM 1159 C CA . PRO A 1 145 ? -9.911 2.258 -10.876 1.00 90.38 145 PRO A CA 1
ATOM 1160 C C . PRO A 1 145 ? -9.257 3.130 -9.797 1.00 90.38 145 PRO A C 1
ATOM 1162 O O . PRO A 1 145 ? -8.390 2.683 -9.042 1.00 90.38 145 PRO A O 1
ATOM 1165 N N . SER A 1 146 ? -9.726 4.372 -9.695 1.00 88.44 146 SER A N 1
ATOM 1166 C CA . SER A 1 146 ? -9.261 5.344 -8.704 1.00 88.44 146 SER A CA 1
ATOM 1167 C C . SER A 1 146 ? -9.269 4.762 -7.271 1.00 88.44 146 SER A C 1
ATOM 1169 O O . SER A 1 146 ? -10.345 4.444 -6.749 1.00 88.44 146 SER A O 1
ATOM 1171 N N . PRO A 1 147 ? -8.104 4.621 -6.600 1.00 85.12 147 PRO A N 1
ATOM 1172 C CA . PRO A 1 147 ? -8.013 3.997 -5.277 1.00 85.12 147 PRO A CA 1
ATOM 1173 C C . PRO A 1 147 ? -8.784 4.762 -4.196 1.00 85.12 147 PRO A C 1
ATOM 1175 O O . PRO A 1 147 ? -9.361 4.146 -3.300 1.00 85.12 147 PRO A O 1
ATOM 1178 N N . TRP A 1 148 ? -8.851 6.092 -4.287 1.00 85.06 148 TRP A N 1
ATOM 1179 C CA . TRP A 1 148 ? -9.486 6.948 -3.275 1.00 85.06 148 TRP A CA 1
ATOM 1180 C C . TRP A 1 148 ? -11.007 6.794 -3.205 1.00 85.06 148 TRP A C 1
ATOM 1182 O O . TRP A 1 148 ? -11.602 7.036 -2.160 1.00 85.06 148 TRP A O 1
ATOM 1192 N N . GLN A 1 149 ? -11.633 6.341 -4.292 1.00 86.44 149 GLN A N 1
ATOM 1193 C CA . GLN A 1 149 ? -13.067 6.045 -4.339 1.00 86.44 149 GLN A CA 1
ATOM 1194 C C . GLN A 1 149 ? -13.359 4.561 -4.077 1.00 86.44 149 GLN A C 1
ATOM 1196 O O . GLN A 1 149 ? -14.515 4.140 -4.090 1.00 86.44 149 GLN A O 1
ATOM 1201 N N . SER A 1 150 ? -12.326 3.752 -3.824 1.00 89.94 150 SER A N 1
ATOM 1202 C CA . SER A 1 150 ? -12.496 2.322 -3.606 1.00 89.94 150 SER A CA 1
ATOM 1203 C C . SER A 1 150 ? -13.235 2.034 -2.297 1.00 89.94 150 SER A C 1
ATOM 1205 O O . SER A 1 150 ? -12.976 2.630 -1.247 1.00 89.94 150 SER A O 1
ATOM 1207 N N . TRP A 1 151 ? -14.119 1.035 -2.343 1.00 93.25 151 TRP A N 1
ATOM 1208 C CA . TRP A 1 151 ? -14.817 0.519 -1.163 1.00 93.25 151 TRP A CA 1
ATOM 1209 C C . TRP A 1 151 ? -13.847 0.129 -0.039 1.00 93.25 151 TRP A C 1
ATOM 1211 O O . TRP A 1 151 ? -14.118 0.361 1.139 1.00 93.25 151 TRP A O 1
ATOM 1221 N N . SER A 1 152 ? -12.686 -0.421 -0.402 1.00 93.56 152 SER A N 1
ATOM 1222 C CA . SER A 1 152 ? -11.647 -0.835 0.540 1.00 93.56 152 SER A CA 1
ATOM 1223 C C . SER A 1 152 ? -11.146 0.333 1.385 1.00 93.56 152 SER A C 1
ATOM 1225 O O . SER A 1 152 ? -11.019 0.189 2.598 1.00 93.56 152 SER A O 1
ATOM 1227 N N . PHE A 1 153 ? -10.893 1.492 0.771 1.00 95.12 153 PHE A N 1
ATOM 1228 C CA . PHE A 1 153 ? -10.375 2.664 1.480 1.00 95.12 153 PHE A CA 1
ATOM 1229 C C . PHE A 1 153 ? -11.439 3.264 2.396 1.00 95.12 153 PHE A C 1
ATOM 1231 O O . PHE A 1 153 ? -11.153 3.509 3.565 1.00 95.12 153 PHE A O 1
ATOM 1238 N N . GLN A 1 154 ? -12.680 3.373 1.915 1.00 95.31 154 GLN A N 1
ATOM 1239 C CA . GLN A 1 154 ? -13.809 3.822 2.736 1.00 95.31 154 GLN A CA 1
ATOM 1240 C C . GLN A 1 154 ? -14.045 2.903 3.943 1.00 95.31 154 GLN A C 1
ATOM 1242 O O . GLN A 1 154 ? -14.400 3.355 5.030 1.00 95.31 154 GLN A O 1
ATOM 1247 N N . LYS A 1 155 ? -13.852 1.590 3.773 1.00 96.25 155 LYS A N 1
ATOM 1248 C CA . LYS A 1 155 ? -13.979 0.623 4.868 1.00 96.25 155 LYS A CA 1
ATOM 1249 C C . LYS A 1 155 ? -12.857 0.761 5.897 1.00 96.25 155 LYS A C 1
ATOM 1251 O O . LYS A 1 155 ? -13.119 0.585 7.086 1.00 96.25 155 LYS A O 1
ATOM 1256 N N . ILE A 1 156 ? -11.636 1.072 5.456 1.00 96.62 156 ILE A N 1
ATOM 1257 C CA . ILE A 1 156 ? -10.520 1.389 6.356 1.00 96.62 156 ILE A CA 1
ATOM 1258 C C . ILE A 1 156 ? -10.870 2.631 7.180 1.00 96.62 156 ILE A C 1
ATOM 1260 O O . ILE A 1 156 ? -10.789 2.556 8.400 1.00 96.62 156 ILE A O 1
ATOM 1264 N N . ASP A 1 157 ? -11.354 3.708 6.555 1.00 96.06 157 ASP A N 1
ATOM 1265 C CA . ASP A 1 157 ? -11.724 4.946 7.264 1.00 96.06 157 ASP A CA 1
ATOM 1266 C C . ASP A 1 157 ? -12.776 4.702 8.343 1.00 96.06 157 ASP A C 1
ATOM 1268 O O . ASP A 1 157 ? -12.547 4.991 9.516 1.00 96.06 157 ASP A O 1
ATOM 1272 N N . LYS A 1 158 ? -13.876 4.030 7.985 1.00 96.94 158 LYS A N 1
ATOM 1273 C CA . LYS A 1 158 ? -14.923 3.645 8.946 1.00 96.94 158 LYS A CA 1
ATOM 1274 C C . LYS A 1 158 ? -14.374 2.811 10.105 1.00 96.94 158 LYS A C 1
ATOM 1276 O O . LYS A 1 158 ? -14.855 2.913 11.234 1.00 96.94 158 LYS A O 1
ATOM 1281 N N . ARG A 1 159 ? -13.389 1.944 9.840 1.00 95.88 159 ARG A N 1
ATOM 1282 C CA . ARG A 1 159 ? -12.772 1.110 10.877 1.00 95.88 159 ARG A CA 1
ATOM 1283 C C . ARG A 1 159 ? -11.848 1.924 11.779 1.00 95.88 159 ARG A C 1
ATOM 1285 O O . ARG A 1 159 ? -11.885 1.696 12.985 1.00 95.88 159 ARG A O 1
ATOM 1292 N N . VAL A 1 160 ? -11.066 2.848 11.227 1.00 96.19 160 VAL A N 1
ATOM 1293 C CA . VAL A 1 160 ? -10.217 3.768 11.996 1.00 96.19 160 VAL A CA 1
ATOM 1294 C C . VAL A 1 160 ? -11.080 4.628 12.916 1.00 96.19 160 VAL A C 1
ATOM 1296 O O . VAL A 1 160 ? -10.851 4.613 14.121 1.00 96.19 160 VAL A O 1
ATOM 1299 N N . GLU A 1 161 ? -12.148 5.244 12.401 1.00 96.38 161 GLU A N 1
ATOM 1300 C CA . GLU A 1 161 ? -13.089 6.039 13.207 1.00 96.38 161 GLU A CA 1
ATOM 1301 C C . GLU A 1 161 ? -13.702 5.230 14.362 1.00 96.38 161 GLU A C 1
ATOM 1303 O O . GLU A 1 161 ? -13.862 5.721 15.480 1.00 96.38 161 GLU A O 1
ATOM 1308 N N . ALA A 1 162 ? -14.057 3.965 14.113 1.00 95.81 162 ALA A N 1
ATOM 1309 C CA . ALA A 1 162 ? -14.594 3.087 15.149 1.00 95.81 162 ALA A CA 1
ATOM 1310 C C . ALA A 1 162 ? -13.555 2.758 16.237 1.00 95.81 162 ALA A C 1
ATOM 1312 O O . ALA A 1 162 ? -13.911 2.663 17.414 1.00 95.81 162 ALA A O 1
ATOM 1313 N N . LEU A 1 163 ? -12.286 2.581 15.856 1.00 93.31 163 LEU A N 1
ATOM 1314 C CA . LEU A 1 163 ? -11.187 2.331 16.789 1.00 93.31 163 LEU A CA 1
ATOM 1315 C C . LEU A 1 163 ? -10.863 3.577 17.618 1.00 93.31 163 LEU A C 1
ATOM 1317 O O . LEU A 1 163 ? -10.716 3.459 18.831 1.00 93.31 163 LEU A O 1
ATOM 1321 N N . GLU A 1 164 ? -10.826 4.760 17.003 1.00 92.81 164 GLU A N 1
ATOM 1322 C CA . GLU A 1 164 ? -10.612 6.038 17.696 1.00 92.81 164 GLU A CA 1
ATOM 1323 C C . GLU A 1 164 ? -11.701 6.280 18.752 1.00 92.81 164 GLU A C 1
ATOM 1325 O O . GLU A 1 164 ? -11.388 6.450 19.932 1.00 92.81 164 GLU A O 1
ATOM 1330 N N . LYS A 1 165 ? -12.981 6.126 18.383 1.00 95.12 165 LYS A N 1
ATOM 1331 C CA . LYS A 1 165 ? -14.112 6.216 19.328 1.00 95.12 165 LYS A CA 1
ATOM 1332 C C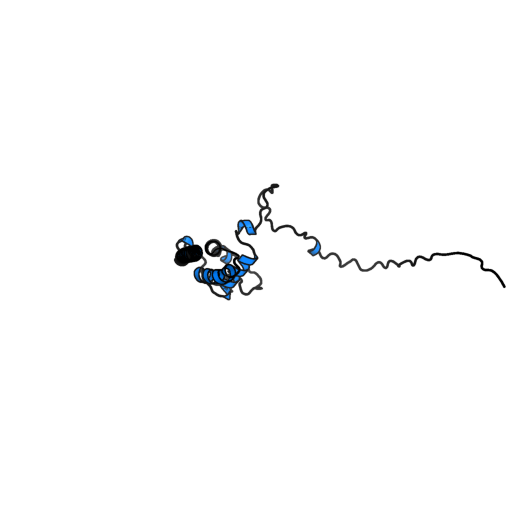 . LYS A 1 165 ? -14.012 5.197 20.467 1.00 95.12 165 LYS A C 1
ATOM 1334 O O . LYS A 1 165 ? -14.403 5.479 21.599 1.00 95.12 165 LYS A O 1
ATOM 1339 N N . ALA A 1 166 ? -13.528 3.986 20.191 1.00 92.69 166 ALA A N 1
ATOM 1340 C CA . ALA A 1 166 ? -13.337 2.968 21.223 1.00 92.69 166 ALA A CA 1
ATOM 1341 C C . ALA A 1 166 ? -12.184 3.323 22.180 1.00 92.69 166 ALA A C 1
ATOM 1343 O O . ALA A 1 166 ? -12.296 3.079 23.383 1.00 92.69 166 ALA A O 1
ATOM 1344 N N . LEU A 1 167 ? -11.100 3.914 21.669 1.00 89.94 167 LEU A N 1
ATOM 1345 C CA . LEU A 1 167 ? -9.977 4.395 22.475 1.00 89.94 167 LEU A CA 1
ATOM 1346 C C . LEU A 1 167 ? -10.389 5.570 23.369 1.00 89.94 167 LEU A C 1
ATOM 1348 O O . LEU A 1 167 ? -10.049 5.571 24.549 1.00 89.94 167 LEU A O 1
ATOM 1352 N N . GLU A 1 168 ? -11.168 6.520 22.852 1.00 92.25 168 GLU A N 1
ATOM 1353 C CA . GLU A 1 168 ? -11.728 7.629 23.638 1.00 92.25 168 GLU A CA 1
ATOM 1354 C C . GLU A 1 168 ? -12.617 7.128 24.779 1.00 92.25 168 GLU A C 1
ATOM 1356 O O . GLU A 1 168 ? -12.440 7.533 25.927 1.00 92.25 168 GLU A O 1
ATOM 1361 N N . LYS A 1 169 ? -13.513 6.172 24.499 1.00 93.56 169 LYS A N 1
ATOM 1362 C CA . LYS A 1 169 ? -14.355 5.543 25.530 1.00 93.56 169 LYS A CA 1
ATOM 1363 C C . LYS A 1 169 ? -13.530 4.846 26.610 1.00 93.56 169 LYS A C 1
ATOM 1365 O O . LYS A 1 169 ? -13.847 4.973 27.789 1.00 93.56 169 LYS A O 1
ATOM 1370 N N . LYS A 1 170 ? -12.465 4.130 26.228 1.00 90.69 170 LYS A N 1
ATOM 1371 C CA . LYS A 1 170 ? -11.546 3.496 27.187 1.00 90.69 170 LYS A CA 1
ATOM 1372 C C . LYS A 1 170 ? -10.837 4.532 28.060 1.00 90.69 170 LYS A C 1
ATOM 1374 O O . LYS A 1 170 ? -10.780 4.338 29.269 1.00 90.69 170 LYS A O 1
ATOM 1379 N N . LYS A 1 171 ? -10.357 5.633 27.469 1.00 91.19 171 LYS A N 1
ATOM 1380 C CA . LYS A 1 171 ? -9.716 6.742 28.197 1.00 91.19 171 LYS A CA 1
ATOM 1381 C C . LYS A 1 171 ? -10.680 7.419 29.177 1.00 91.19 171 LYS A C 1
ATOM 1383 O O . LYS A 1 171 ? -10.310 7.663 30.322 1.00 91.19 171 LYS A O 1
ATOM 1388 N N . ALA A 1 172 ? -11.922 7.667 28.761 1.00 92.12 172 ALA A N 1
ATOM 1389 C CA . ALA A 1 172 ? -12.957 8.227 29.630 1.00 92.12 172 ALA A CA 1
ATOM 1390 C C . ALA A 1 172 ? -13.292 7.286 30.802 1.00 92.12 172 ALA A C 1
ATOM 1392 O O . ALA A 1 172 ? -13.389 7.729 31.943 1.00 92.12 172 ALA A O 1
ATOM 1393 N N . ALA A 1 173 ? -13.397 5.978 30.543 1.00 91.19 173 ALA A N 1
ATOM 1394 C CA . ALA A 1 173 ? -13.643 4.979 31.582 1.00 91.19 173 ALA A CA 1
ATOM 1395 C C . ALA A 1 173 ? -12.477 4.848 32.579 1.00 91.19 173 ALA A C 1
ATOM 1397 O O . ALA A 1 173 ? -12.723 4.643 33.764 1.00 91.19 173 ALA A O 1
ATOM 1398 N N . SER A 1 174 ? -11.223 4.982 32.126 1.00 87.75 174 SER A N 1
ATOM 1399 C CA . SER A 1 174 ? -10.057 4.984 33.021 1.00 87.75 174 SER A CA 1
ATOM 1400 C C . SER A 1 174 ? -9.909 6.274 33.827 1.00 87.75 174 SER A C 1
ATOM 1402 O O . SER A 1 174 ? -9.354 6.222 34.910 1.00 87.75 174 SER A O 1
ATOM 1404 N N . ALA A 1 175 ? -10.382 7.415 33.317 1.00 86.00 175 ALA A N 1
ATOM 1405 C CA . ALA A 1 175 ? -10.308 8.700 34.020 1.00 86.00 175 ALA A CA 1
ATOM 1406 C C . ALA A 1 175 ? -11.387 8.859 35.109 1.00 86.00 175 ALA A C 1
ATOM 1408 O O . ALA A 1 175 ? -11.234 9.672 36.013 1.00 86.00 175 ALA A O 1
ATOM 1409 N N . SER A 1 176 ? -12.483 8.100 35.015 1.00 76.31 176 SER A N 1
ATOM 1410 C CA . SER A 1 176 ? -13.572 8.093 36.001 1.00 76.31 176 SER A CA 1
ATOM 1411 C C . SER A 1 176 ? -13.332 7.133 37.178 1.00 76.31 176 SER A C 1
ATOM 1413 O O . SER A 1 176 ? -14.204 7.022 38.043 1.00 76.31 176 SER A O 1
ATOM 1415 N N . LYS A 1 177 ? -12.220 6.394 37.183 1.00 56.31 177 LYS A N 1
ATOM 1416 C CA . LYS A 1 177 ? -11.902 5.342 38.150 1.00 56.31 177 LYS A CA 1
ATOM 1417 C C . LYS A 1 177 ? -10.679 5.733 38.965 1.00 56.31 177 LYS A C 1
ATOM 1419 O O . LYS A 1 177 ? -10.679 5.400 40.167 1.00 56.31 177 LYS A O 1
#

InterPro domains:
  IPR003694 NAD(+) synthetase [PTHR23090] (37-166)
  IPR014729 Rossmann-like alpha/beta/alpha sandwich fold [G3DSA:3.40.50.620] (12-165)

Organism: Fusarium redolens (NCBI:txid48865)

Foldseek 3Di:
DDDDDDDDDDDDDPDPDDDPDDPPPPPPVVVPDDPDAPADVPDDDDPPDTHHPCVVLVHDPVVLVVLLCCCQVVVDDLQRQLVVCCVVCVVVVNDASVVSLVNSLSSVQCCQVCLLVLVVDDDDDDDDLSDCRCPPRNPDDSHDPHSCPDPSSVVSVVVSVVVVVVVVVVVVVVVVD

pLDDT: mean 79.82, std 20.27, range [31.42, 96.94]

Secondary structure (DSSP, 8-state):
----------------------TTS---GGGG--S---B-TTS--BTTB--BHHHHHTS-HHHHHHHHHHHHTS---HHHHHHHHHHHHHHTT-S-HHHHHHHHHHHHHHHHHTHHHHHSPPP-----TT---TTTT----SSPPPGGG-HHHHHHHHHHHHHHHHHHHHHHHHHT-